Protein AF-A0A962I9Y3-F1 (afdb_monomer)

Structure (mmCIF, N/CA/C/O backbone):
data_AF-A0A962I9Y3-F1
#
_entry.id   AF-A0A962I9Y3-F1
#
loop_
_atom_site.group_PDB
_atom_site.id
_atom_site.type_symbol
_atom_site.label_atom_id
_atom_site.label_alt_id
_atom_site.label_comp_id
_atom_site.label_asym_id
_atom_site.label_entity_id
_atom_site.label_seq_id
_atom_site.pdbx_PDB_ins_code
_atom_site.Cartn_x
_atom_site.Cartn_y
_atom_site.Cartn_z
_atom_site.occupancy
_atom_site.B_iso_or_equiv
_atom_site.auth_seq_id
_atom_site.auth_comp_id
_atom_site.auth_asym_id
_atom_site.auth_atom_id
_atom_site.pdbx_PDB_model_num
ATOM 1 N N . ASP A 1 1 ? -11.587 18.711 -7.328 1.00 54.19 1 ASP A N 1
ATOM 2 C CA . ASP A 1 1 ? -11.243 17.352 -6.864 1.00 54.19 1 ASP A CA 1
ATOM 3 C C . ASP A 1 1 ? -12.449 16.575 -6.378 1.00 54.19 1 ASP A C 1
ATOM 5 O O . ASP A 1 1 ? -13.260 17.117 -5.637 1.00 54.19 1 ASP A O 1
ATOM 9 N N . ARG A 1 2 ? -12.575 15.309 -6.793 1.00 77.38 2 ARG A N 1
ATOM 10 C CA . ARG A 1 2 ? -13.525 14.359 -6.196 1.00 77.38 2 ARG A CA 1
ATOM 11 C C . ARG A 1 2 ? -12.798 13.591 -5.100 1.00 77.38 2 ARG A C 1
ATOM 13 O O . ARG A 1 2 ? -11.892 12.818 -5.390 1.00 77.38 2 ARG A O 1
ATOM 20 N N . TYR A 1 3 ? -13.203 13.799 -3.853 1.00 84.88 3 TYR A N 1
ATOM 21 C CA . TYR A 1 3 ? -12.726 12.999 -2.732 1.00 84.88 3 TYR A CA 1
ATOM 22 C C . TYR A 1 3 ? -13.485 11.670 -2.698 1.00 84.88 3 TYR A C 1
ATOM 24 O O . TYR A 1 3 ? -14.713 11.654 -2.656 1.00 84.88 3 TYR A O 1
ATOM 32 N N . PHE A 1 4 ? -12.757 10.554 -2.741 1.00 88.25 4 PHE A N 1
ATOM 33 C CA . PHE A 1 4 ? -13.357 9.218 -2.792 1.00 88.25 4 PHE A CA 1
ATOM 34 C C . PHE A 1 4 ? -13.725 8.649 -1.414 1.00 88.25 4 PHE A C 1
ATOM 36 O O . PHE A 1 4 ? -14.382 7.617 -1.357 1.00 88.25 4 PHE A O 1
ATOM 43 N N . GLY A 1 5 ? -13.319 9.279 -0.305 1.00 89.94 5 GLY A N 1
ATOM 44 C CA . GLY A 1 5 ? -13.639 8.786 1.043 1.00 89.94 5 GLY A CA 1
ATOM 45 C C . GLY A 1 5 ? -12.907 7.509 1.464 1.00 89.94 5 GLY A C 1
ATOM 46 O O . GLY A 1 5 ? -13.193 6.976 2.532 1.00 89.94 5 GLY A O 1
ATOM 47 N N . ILE A 1 6 ? -11.969 7.021 0.649 1.00 91.00 6 ILE A N 1
ATOM 48 C CA . ILE A 1 6 ? -11.208 5.795 0.901 1.00 91.00 6 ILE A CA 1
ATOM 49 C C . ILE A 1 6 ? -9.765 6.177 1.222 1.00 91.00 6 ILE A C 1
ATOM 51 O O . ILE A 1 6 ? -9.071 6.767 0.394 1.00 91.00 6 ILE A O 1
ATOM 55 N N . THR A 1 7 ? -9.311 5.829 2.424 1.00 91.81 7 THR A N 1
ATOM 56 C CA . THR A 1 7 ? -7.906 5.976 2.816 1.00 91.81 7 THR A CA 1
ATOM 57 C C . THR A 1 7 ? -7.063 4.917 2.110 1.00 91.81 7 THR A C 1
ATOM 59 O O . THR A 1 7 ? -7.396 3.735 2.158 1.00 91.81 7 THR A O 1
ATOM 62 N N . ALA A 1 8 ? -5.956 5.330 1.494 1.00 93.81 8 ALA A N 1
ATOM 63 C CA . ALA A 1 8 ? -5.017 4.435 0.827 1.00 93.81 8 ALA A CA 1
ATOM 64 C C . ALA A 1 8 ? -3.583 4.709 1.294 1.00 93.81 8 ALA A C 1
ATOM 66 O O . ALA A 1 8 ? -3.179 5.864 1.429 1.00 93.81 8 ALA A O 1
ATOM 67 N N . VAL A 1 9 ? -2.816 3.639 1.509 1.00 96.38 9 VAL A N 1
ATOM 68 C CA . VAL A 1 9 ? -1.366 3.707 1.724 1.00 96.38 9 VAL A CA 1
ATOM 69 C C . VAL A 1 9 ? -0.689 3.639 0.361 1.00 96.38 9 VAL A C 1
ATOM 71 O O . VAL A 1 9 ? -0.916 2.695 -0.395 1.00 96.38 9 VAL A O 1
ATOM 74 N N . TYR A 1 10 ? 0.118 4.643 0.035 1.00 95.38 10 TYR A N 1
ATOM 75 C CA . TYR A 1 10 ? 0.826 4.738 -1.238 1.00 95.38 10 TYR A CA 1
ATOM 76 C C . TYR A 1 10 ? 2.208 5.367 -1.041 1.00 95.38 10 TYR A C 1
ATOM 78 O O . TYR A 1 10 ? 2.466 6.011 -0.025 1.00 95.38 10 TYR A O 1
ATOM 86 N N . SER A 1 11 ? 3.090 5.178 -2.023 1.00 95.25 11 SER A N 1
ATOM 87 C CA . SER A 1 11 ? 4.380 5.869 -2.095 1.00 95.25 11 SER A CA 1
ATOM 88 C C . SER A 1 11 ? 4.335 6.935 -3.184 1.00 95.25 11 SER A C 1
ATOM 90 O O . SER A 1 11 ? 3.675 6.758 -4.208 1.00 95.25 11 SER A O 1
ATOM 92 N N . LEU A 1 12 ? 5.058 8.032 -2.956 1.00 95.44 12 LEU A N 1
ATOM 93 C CA . LEU A 1 12 ? 5.317 9.074 -3.953 1.00 95.44 12 LEU A CA 1
ATOM 94 C C . LEU A 1 12 ? 6.449 8.691 -4.917 1.00 95.44 12 LEU A C 1
ATOM 96 O O . LEU A 1 12 ? 6.714 9.413 -5.873 1.00 95.44 12 LEU A O 1
ATOM 100 N N . GLU A 1 13 ? 7.135 7.577 -4.664 1.00 93.31 13 GLU A N 1
ATOM 101 C CA . GLU A 1 13 ? 8.179 7.066 -5.543 1.00 93.31 13 GLU A CA 1
ATOM 102 C C . GLU A 1 13 ? 7.597 6.627 -6.894 1.00 93.31 13 GLU A C 1
ATOM 104 O O . GLU A 1 13 ? 6.651 5.839 -6.966 1.00 93.31 13 GLU A O 1
ATOM 109 N N . ASN A 1 14 ? 8.197 7.111 -7.985 1.00 90.31 14 ASN A N 1
ATOM 110 C CA . ASN A 1 14 ? 7.859 6.660 -9.330 1.00 90.31 14 ASN A CA 1
ATOM 111 C C . ASN A 1 14 ? 8.209 5.178 -9.526 1.00 90.31 14 ASN A C 1
ATOM 113 O O . ASN 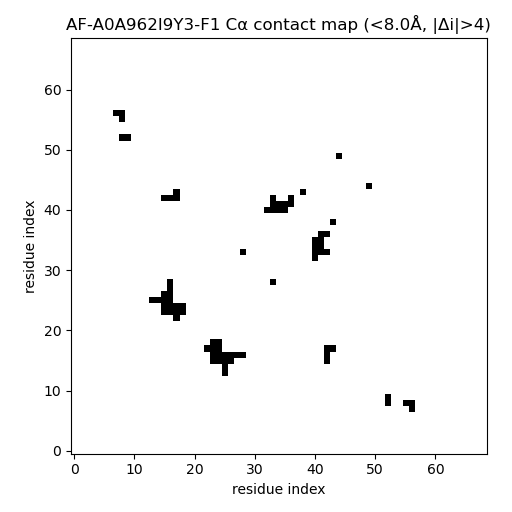A 1 14 ? 9.302 4.727 -9.188 1.00 90.31 14 ASN A O 1
ATOM 117 N N . VAL A 1 15 ? 7.299 4.447 -10.172 1.00 88.50 15 VAL A N 1
ATOM 118 C CA . VAL A 1 15 ? 7.475 3.028 -10.503 1.00 88.50 15 VAL A CA 1
ATOM 119 C C . VAL A 1 15 ? 8.731 2.813 -11.351 1.00 88.50 15 VAL A C 1
ATOM 121 O O . VAL A 1 15 ? 8.964 3.522 -12.333 1.00 88.50 15 VAL A O 1
ATOM 124 N N . ARG A 1 16 ? 9.519 1.800 -10.981 1.00 88.25 16 ARG A N 1
ATOM 125 C CA . ARG A 1 16 ? 10.681 1.327 -11.738 1.00 88.25 16 ARG A CA 1
ATOM 126 C C . ARG A 1 16 ? 10.279 0.133 -12.600 1.00 88.25 16 ARG A C 1
ATOM 128 O O . ARG A 1 16 ? 9.832 -0.884 -12.076 1.00 88.25 16 ARG A O 1
ATOM 135 N N . TYR A 1 17 ? 10.436 0.268 -13.910 1.00 85.38 17 TYR A N 1
ATOM 136 C CA . TYR A 1 17 ? 10.101 -0.751 -14.898 1.00 85.38 17 TYR A CA 1
ATOM 137 C C . TYR A 1 17 ? 11.347 -1.552 -15.289 1.00 85.38 17 TYR A C 1
ATOM 139 O O . TYR A 1 17 ? 12.393 -0.940 -15.527 1.00 85.38 17 TYR A O 1
ATOM 147 N N . PRO A 1 18 ? 11.258 -2.893 -15.349 1.00 84.81 18 PRO A N 1
ATOM 148 C CA . PRO A 1 18 ? 12.349 -3.729 -15.829 1.00 84.81 18 PRO A CA 1
ATOM 149 C C . PRO A 1 18 ? 12.539 -3.564 -17.340 1.00 84.81 18 PRO A C 1
ATOM 151 O O . PRO A 1 18 ? 11.571 -3.465 -18.095 1.00 84.81 18 PRO A O 1
ATOM 154 N N . GLN A 1 19 ? 13.798 -3.567 -17.766 1.00 80.06 19 GLN A N 1
ATOM 155 C CA . GLN A 1 19 ? 14.212 -3.440 -19.159 1.00 80.06 19 GLN A CA 1
ATOM 156 C C . GLN A 1 19 ? 14.743 -4.781 -19.691 1.00 80.06 19 GLN A C 1
ATOM 158 O O . GLN A 1 19 ? 15.181 -5.641 -18.928 1.00 80.06 19 GLN A O 1
ATOM 163 N N . ALA A 1 20 ? 14.749 -4.954 -21.018 1.00 78.81 20 ALA A N 1
ATOM 164 C CA . A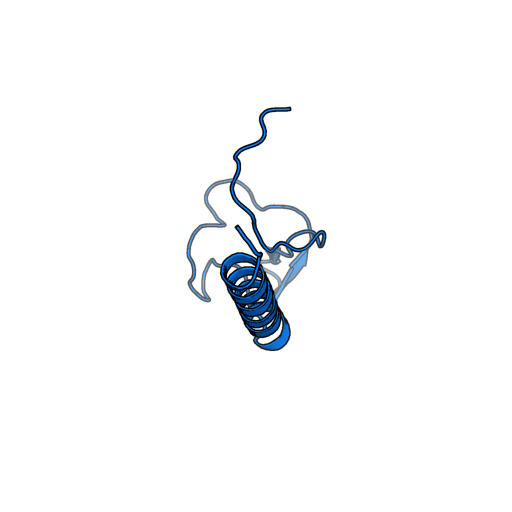LA A 1 20 ? 15.254 -6.173 -21.664 1.00 78.81 20 ALA A CA 1
ATOM 165 C C . ALA A 1 20 ? 16.763 -6.413 -21.444 1.00 78.81 20 ALA A C 1
ATOM 167 O O . ALA A 1 20 ? 17.232 -7.539 -21.568 1.00 78.81 20 ALA A O 1
ATOM 168 N N . ASP A 1 21 ? 17.516 -5.365 -21.106 1.00 83.44 21 ASP A N 1
ATOM 169 C CA . ASP A 1 21 ? 18.947 -5.419 -20.785 1.00 83.44 21 ASP A CA 1
ATOM 170 C C . ASP A 1 21 ? 19.234 -5.780 -19.310 1.00 83.44 21 ASP A C 1
ATOM 172 O O . ASP A 1 21 ? 20.392 -5.807 -18.895 1.00 83.44 21 ASP A O 1
ATOM 176 N N . GLY A 1 22 ? 18.196 -6.058 -18.510 1.00 82.81 22 GLY A N 1
ATOM 177 C CA . GLY A 1 22 ? 18.306 -6.391 -17.087 1.00 82.81 22 GLY A CA 1
ATOM 178 C C . GLY A 1 22 ? 18.407 -5.182 -16.153 1.00 82.81 22 GLY A C 1
ATOM 179 O O . GLY A 1 22 ? 18.475 -5.358 -14.935 1.00 82.81 22 GLY A O 1
ATOM 180 N N . THR A 1 23 ? 18.399 -3.959 -16.687 1.00 87.81 23 THR A N 1
ATOM 181 C CA . THR A 1 23 ? 18.354 -2.730 -15.886 1.00 87.81 23 THR A CA 1
ATOM 182 C C . THR A 1 23 ? 16.916 -2.343 -15.516 1.00 87.81 23 THR A C 1
ATOM 184 O O . THR A 1 23 ? 15.946 -3.011 -15.885 1.00 87.81 23 THR A O 1
ATOM 187 N N . VAL A 1 24 ? 16.761 -1.248 -14.764 1.00 88.44 24 VAL A N 1
ATOM 188 C CA . VAL A 1 24 ? 15.457 -0.657 -14.438 1.00 88.44 24 VAL A CA 1
ATOM 189 C C . VAL A 1 24 ? 15.410 0.815 -14.835 1.00 88.44 24 VAL A C 1
ATOM 1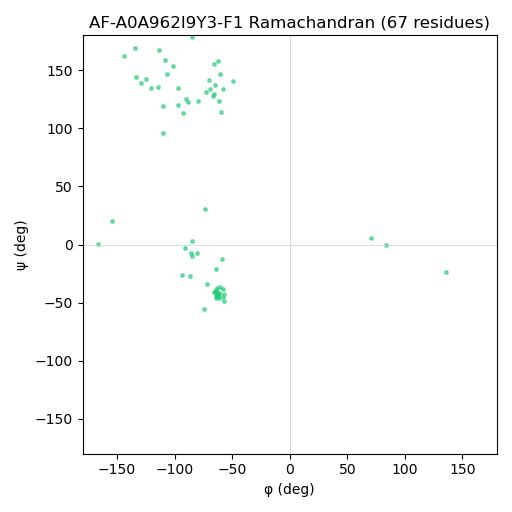91 O O . VAL A 1 24 ? 16.383 1.547 -14.648 1.00 88.44 24 VAL A O 1
ATOM 194 N N . CYS A 1 25 ? 14.266 1.285 -15.332 1.00 87.06 25 CYS A N 1
ATOM 195 C CA . CYS A 1 25 ? 14.071 2.690 -15.696 1.00 87.06 25 CYS A CA 1
ATOM 196 C C . CYS A 1 25 ? 12.730 3.248 -15.185 1.00 87.06 25 CYS A C 1
ATOM 198 O O . CYS A 1 25 ? 11.887 2.512 -14.685 1.00 87.06 25 CYS A O 1
ATOM 200 N N . GLY A 1 26 ? 12.539 4.569 -15.251 1.00 85.06 26 GLY A N 1
ATOM 201 C CA . GLY A 1 26 ? 11.284 5.226 -14.842 1.00 85.06 26 GLY A CA 1
ATOM 202 C C . GLY A 1 26 ? 10.264 5.396 -15.974 1.00 85.06 26 GLY A C 1
ATOM 203 O O . GLY A 1 26 ? 9.178 5.926 -15.747 1.00 85.06 26 GLY A O 1
ATOM 204 N N . LEU A 1 27 ? 10.617 4.995 -17.197 1.00 82.19 27 LEU A N 1
ATOM 205 C CA . LEU A 1 27 ? 9.765 5.134 -18.372 1.00 82.19 27 LEU A CA 1
ATOM 206 C C . LEU A 1 27 ? 8.909 3.882 -18.517 1.00 82.19 27 LEU A C 1
ATOM 208 O O . LEU A 1 27 ? 9.419 2.766 -18.564 1.00 82.19 27 LEU A O 1
ATOM 212 N N . ARG A 1 28 ? 7.594 4.080 -18.579 1.00 76.75 28 ARG A N 1
ATOM 213 C CA . ARG A 1 28 ? 6.656 2.984 -18.788 1.00 76.75 28 ARG A CA 1
ATOM 214 C C . ARG A 1 28 ? 6.856 2.408 -20.200 1.00 76.75 28 ARG A C 1
ATOM 216 O O . ARG A 1 28 ? 6.790 3.184 -21.152 1.00 76.75 28 ARG A O 1
ATOM 223 N N . PRO A 1 29 ? 7.051 1.087 -20.350 1.00 73.12 29 PRO A N 1
ATOM 224 C CA . PRO A 1 29 ? 7.078 0.437 -21.658 1.00 73.12 29 PRO A CA 1
ATOM 225 C C . PRO A 1 29 ? 5.740 0.580 -22.395 1.00 73.12 29 PRO A C 1
ATOM 227 O O . PRO A 1 29 ? 4.697 0.756 -21.757 1.00 73.12 29 PRO A O 1
ATOM 230 N N . GLU A 1 30 ? 5.764 0.448 -23.724 1.00 71.62 30 GLU A N 1
ATOM 231 C CA . GLU A 1 30 ? 4.567 0.519 -24.569 1.00 71.62 30 GLU A CA 1
ATOM 232 C C . GLU A 1 30 ? 3.431 -0.392 -24.043 1.00 71.62 30 GLU A C 1
ATOM 234 O O . GLU A 1 30 ? 3.679 -1.506 -23.549 1.00 71.62 30 GLU A O 1
ATOM 239 N N . PRO A 1 31 ? 2.169 0.070 -24.113 1.00 61.66 31 PRO A N 1
ATOM 240 C CA . PRO A 1 31 ? 1.023 -0.658 -23.582 1.00 61.66 31 PRO A CA 1
ATOM 241 C C . PRO A 1 31 ? 0.889 -2.031 -24.260 1.00 61.66 31 PRO A C 1
ATOM 243 O O . PRO A 1 31 ? 0.630 -2.130 -25.453 1.00 61.66 31 PRO A O 1
ATOM 246 N N . GLY A 1 32 ? 1.076 -3.099 -23.477 1.00 58.34 32 GLY A N 1
ATOM 247 C CA . GLY A 1 32 ? 1.060 -4.491 -23.947 1.00 58.34 32 GLY A CA 1
ATOM 248 C C . GLY A 1 32 ? 2.191 -5.354 -23.380 1.00 58.34 32 GLY A C 1
ATOM 249 O O . GLY A 1 32 ? 2.024 -6.566 -23.272 1.00 58.34 32 GLY A O 1
ATOM 250 N N . ALA A 1 33 ? 3.299 -4.739 -22.948 1.00 57.12 33 ALA A N 1
ATOM 251 C CA . ALA A 1 33 ? 4.443 -5.448 -22.355 1.00 57.12 33 ALA A CA 1
ATOM 252 C C . ALA A 1 33 ? 4.402 -5.533 -20.815 1.00 57.12 33 ALA A C 1
ATOM 254 O O . ALA A 1 33 ? 4.951 -6.460 -20.230 1.00 57.12 33 ALA A O 1
ATOM 255 N N . ALA A 1 34 ? 3.736 -4.583 -20.150 1.00 54.50 34 ALA A N 1
ATOM 256 C CA . ALA A 1 34 ? 3.686 -4.472 -18.691 1.00 54.50 34 ALA A CA 1
ATOM 257 C C . ALA A 1 34 ? 2.279 -4.812 -18.182 1.00 54.50 34 ALA A C 1
ATOM 259 O O . ALA A 1 34 ? 1.388 -3.958 -18.200 1.00 54.50 34 ALA A O 1
ATOM 260 N N . GLY A 1 35 ? 2.046 -6.056 -17.763 1.00 53.41 35 GLY A N 1
ATOM 261 C CA . GLY A 1 35 ? 0.690 -6.452 -17.366 1.00 53.41 35 GLY A CA 1
ATOM 262 C C . GLY A 1 35 ? 0.521 -7.764 -16.614 1.00 53.41 35 GLY A C 1
ATOM 263 O O . GLY A 1 35 ? -0.612 -8.102 -16.283 1.00 53.41 35 GLY A O 1
ATOM 264 N N . LYS A 1 36 ? 1.587 -8.513 -16.320 1.00 54.88 36 LYS A N 1
ATOM 265 C CA . LYS A 1 36 ? 1.459 -9.778 -15.581 1.00 54.88 36 LYS A CA 1
ATOM 266 C C . LYS A 1 36 ? 2.264 -9.702 -14.301 1.00 54.88 36 LYS A C 1
ATOM 268 O O . LYS A 1 36 ? 3.404 -9.295 -14.348 1.00 54.88 36 LYS A O 1
ATOM 273 N N . LEU A 1 37 ? 1.718 -10.134 -13.167 1.00 54.91 37 LEU A N 1
ATOM 274 C CA . LEU A 1 37 ? 2.445 -10.247 -11.889 1.00 54.91 37 LEU A CA 1
ATOM 275 C C . LEU A 1 37 ? 3.432 -11.441 -11.866 1.00 54.91 37 LEU A C 1
ATOM 277 O O . LEU A 1 37 ? 3.651 -12.048 -10.822 1.00 54.91 37 LEU A O 1
ATOM 281 N N . GLY A 1 38 ? 3.993 -11.813 -13.017 1.00 52.66 38 GLY A N 1
ATOM 282 C CA . GLY A 1 38 ? 4.984 -12.879 -13.151 1.00 52.66 38 GLY A CA 1
ATOM 283 C C . GLY A 1 38 ? 6.394 -12.309 -13.288 1.00 52.66 38 GLY A C 1
ATOM 284 O O . GLY A 1 38 ? 6.571 -11.194 -13.776 1.00 52.66 38 GLY A O 1
ATOM 285 N N . CYS A 1 39 ? 7.411 -13.074 -12.880 1.00 54.06 39 CYS A N 1
ATOM 286 C CA . CYS A 1 39 ? 8.824 -12.703 -13.059 1.00 54.06 39 CYS A CA 1
ATOM 287 C C . CYS A 1 39 ? 9.226 -12.487 -14.531 1.00 54.06 39 CYS A C 1
ATOM 289 O O . CYS A 1 39 ? 10.312 -11.983 -14.795 1.00 54.06 39 CYS A O 1
ATOM 291 N N . ASP A 1 40 ? 8.380 -12.892 -15.477 1.00 55.00 40 ASP A N 1
ATOM 292 C CA . ASP A 1 40 ? 8.568 -12.791 -16.922 1.00 55.00 40 ASP A CA 1
ATOM 293 C C . ASP A 1 40 ? 8.097 -11.451 -17.519 1.00 55.00 40 ASP A C 1
ATOM 295 O O . ASP A 1 40 ? 8.619 -11.043 -18.554 1.00 55.00 40 ASP A O 1
ATOM 299 N N . ALA A 1 41 ? 7.128 -10.760 -16.898 1.00 57.59 41 ALA A N 1
ATOM 300 C CA . ALA A 1 41 ? 6.534 -9.528 -17.454 1.00 57.59 41 ALA A CA 1
ATOM 301 C C . ALA A 1 41 ? 5.931 -8.558 -16.406 1.00 57.59 41 ALA A C 1
ATOM 303 O O . ALA A 1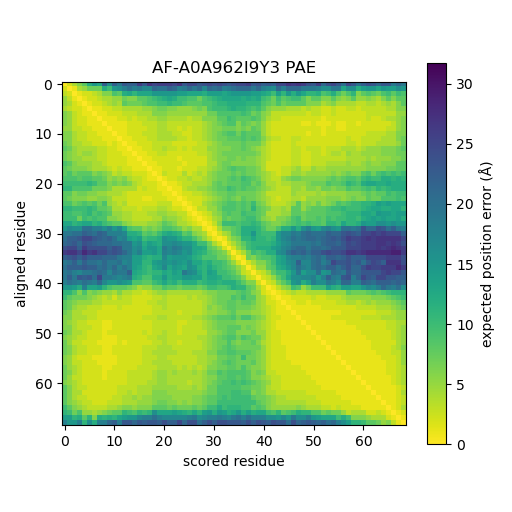 41 ? 5.073 -7.725 -16.733 1.00 57.59 41 ALA A O 1
ATOM 304 N N . GLY A 1 42 ? 6.340 -8.682 -15.139 1.00 69.50 42 GLY A N 1
ATOM 305 C CA . GLY A 1 42 ? 5.784 -7.950 -13.998 1.00 69.50 42 GLY A CA 1
ATOM 306 C C . GLY A 1 42 ? 6.707 -6.951 -13.331 1.00 69.50 42 GLY A C 1
ATOM 307 O O . GLY A 1 42 ? 7.915 -6.935 -13.545 1.00 69.50 42 GLY A O 1
ATOM 308 N N . LEU A 1 43 ? 6.113 -6.110 -12.482 1.00 80.94 43 LEU A N 1
ATOM 309 C CA . LEU A 1 43 ? 6.875 -5.258 -11.577 1.00 80.94 43 LEU A CA 1
ATOM 310 C C . LEU A 1 43 ? 7.553 -6.122 -10.514 1.00 80.94 43 LEU A C 1
ATOM 312 O O . LEU A 1 43 ? 6.920 -6.987 -9.908 1.00 80.94 43 LEU A O 1
ATOM 316 N N . GLY A 1 44 ? 8.832 -5.850 -10.267 1.00 82.88 44 GLY A N 1
ATOM 317 C CA . GLY A 1 44 ? 9.540 -6.427 -9.132 1.00 82.88 44 GLY A CA 1
ATOM 318 C C . GLY A 1 44 ? 8.966 -5.931 -7.802 1.00 82.88 44 GLY A C 1
ATOM 319 O O . GLY A 1 44 ? 8.391 -4.844 -7.720 1.00 82.88 44 GLY A O 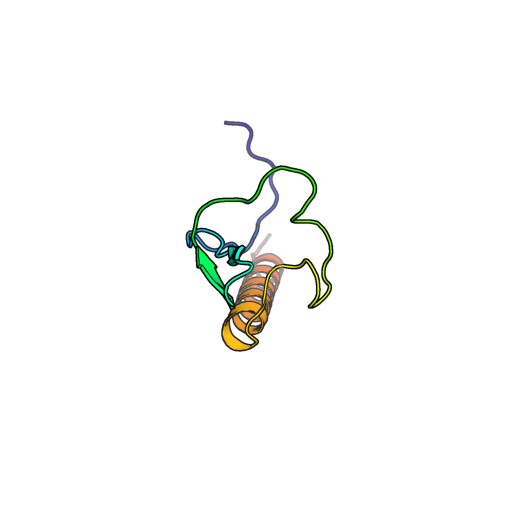1
ATOM 320 N N . ALA A 1 45 ? 9.152 -6.719 -6.745 1.00 88.62 45 ALA A N 1
ATOM 32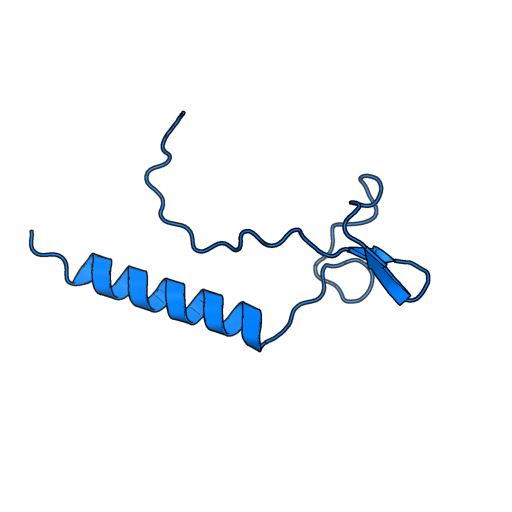1 C CA . ALA A 1 45 ? 8.749 -6.360 -5.391 1.00 88.62 45 ALA A CA 1
ATOM 322 C C . ALA A 1 45 ? 9.872 -6.652 -4.393 1.00 88.62 45 ALA A C 1
ATOM 324 O O . ALA A 1 45 ? 10.583 -7.648 -4.507 1.00 88.62 45 ALA A O 1
ATOM 325 N N . ALA A 1 46 ? 9.994 -5.791 -3.384 1.00 92.06 46 ALA A N 1
ATOM 326 C CA . ALA A 1 46 ? 10.889 -5.984 -2.252 1.00 92.06 46 ALA A CA 1
ATOM 327 C C . ALA A 1 46 ? 10.072 -6.168 -0.967 1.00 92.06 46 ALA A C 1
ATOM 329 O O . ALA A 1 46 ? 9.115 -5.428 -0.706 1.00 92.06 46 ALA A O 1
ATOM 330 N N . MET A 1 47 ? 10.467 -7.146 -0.149 1.00 95.56 47 MET A N 1
ATOM 331 C CA . MET A 1 47 ? 9.794 -7.474 1.112 1.00 95.56 47 MET A CA 1
ATOM 332 C C . MET A 1 47 ? 9.736 -6.267 2.052 1.00 95.56 47 MET A C 1
ATOM 334 O O . MET A 1 47 ? 8.678 -5.966 2.590 1.00 95.56 47 MET A O 1
ATOM 338 N N . MET A 1 48 ? 10.829 -5.511 2.167 1.00 96.94 48 MET A N 1
ATOM 339 C CA . MET A 1 48 ? 10.905 -4.324 3.022 1.00 96.94 48 MET A CA 1
ATOM 340 C C . MET A 1 48 ? 9.844 -3.277 2.657 1.00 96.94 48 MET A C 1
ATOM 342 O O . MET A 1 48 ? 9.242 -2.675 3.542 1.00 96.94 48 MET A O 1
ATOM 346 N N . VAL A 1 49 ? 9.567 -3.096 1.363 1.00 95.44 49 VAL A N 1
ATOM 347 C CA . VAL A 1 49 ? 8.565 -2.134 0.882 1.00 95.44 49 VAL A CA 1
ATOM 348 C C . VAL A 1 49 ? 7.158 -2.666 1.140 1.00 95.44 49 VAL A C 1
ATOM 350 O O . VAL A 1 49 ? 6.362 -2.026 1.822 1.00 95.44 49 VAL A O 1
ATOM 353 N N . THR A 1 50 ? 6.859 -3.866 0.642 1.00 95.31 50 THR A N 1
ATOM 354 C CA . THR A 1 50 ? 5.511 -4.455 0.725 1.00 95.31 50 THR A CA 1
ATOM 355 C C . THR A 1 50 ? 5.068 -4.716 2.167 1.00 95.31 50 THR A C 1
ATOM 357 O O . THR A 1 50 ? 3.924 -4.422 2.516 1.00 95.31 50 THR A O 1
ATOM 360 N N . ALA A 1 51 ? 5.975 -5.178 3.032 1.00 97.69 51 ALA A N 1
ATOM 361 C CA . ALA A 1 51 ? 5.698 -5.360 4.453 1.00 97.69 51 ALA A CA 1
ATOM 362 C C . ALA A 1 51 ? 5.405 -4.022 5.145 1.00 97.69 51 ALA A C 1
ATOM 364 O O . ALA A 1 51 ? 4.424 -3.919 5.878 1.00 97.69 51 ALA A O 1
ATOM 365 N N . THR A 1 52 ? 6.196 -2.978 4.872 1.00 98.12 52 THR A N 1
ATOM 366 C CA . THR A 1 52 ? 5.975 -1.648 5.465 1.00 98.12 52 THR A CA 1
ATOM 367 C C . THR A 1 52 ? 4.612 -1.083 5.071 1.00 98.12 52 THR A C 1
ATOM 369 O O . THR A 1 52 ? 3.889 -0.587 5.932 1.00 98.12 52 THR A O 1
ATOM 372 N N . PHE A 1 53 ? 4.206 -1.225 3.806 1.00 98.00 53 PHE A N 1
ATOM 373 C CA . PHE A 1 53 ? 2.871 -0.812 3.356 1.00 98.00 53 PHE A CA 1
ATOM 374 C C . PHE A 1 53 ? 1.755 -1.514 4.140 1.00 98.00 53 PHE A C 1
ATOM 376 O O . PHE A 1 53 ? 0.814 -0.858 4.589 1.00 98.00 53 PHE A O 1
ATOM 383 N N . GLY A 1 54 ? 1.875 -2.829 4.343 1.00 97.81 54 GLY A N 1
ATOM 384 C CA . GLY A 1 54 ? 0.919 -3.603 5.136 1.00 97.81 54 GLY A CA 1
ATOM 385 C C . GLY A 1 54 ? 0.872 -3.166 6.602 1.00 97.81 54 GLY A C 1
ATOM 386 O O . GLY A 1 54 ? -0.211 -2.983 7.156 1.00 97.81 54 GLY A O 1
ATOM 387 N N . MET A 1 55 ? 2.033 -2.927 7.215 1.00 98.31 55 MET A N 1
ATOM 388 C CA . MET A 1 55 ? 2.124 -2.473 8.607 1.00 98.31 55 MET A CA 1
ATOM 389 C C . MET A 1 55 ? 1.517 -1.076 8.801 1.00 98.31 55 MET A C 1
ATOM 391 O O . MET A 1 55 ? 0.776 -0.857 9.759 1.00 98.31 55 MET A O 1
ATOM 395 N N . VAL A 1 56 ? 1.755 -0.148 7.870 1.00 98.12 56 VAL A N 1
ATOM 396 C CA . VAL A 1 56 ? 1.133 1.187 7.894 1.00 98.12 56 VAL A CA 1
ATOM 397 C C . VAL A 1 56 ? -0.382 1.085 7.698 1.00 98.12 56 VAL A C 1
ATOM 399 O O . VAL A 1 56 ? -1.143 1.744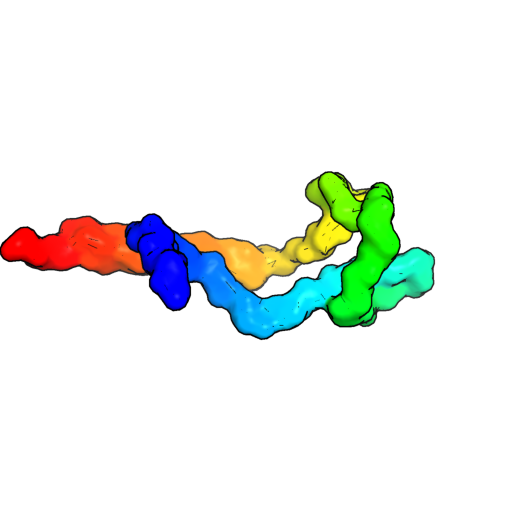 8.407 1.00 98.12 56 VAL A O 1
ATOM 402 N N . ALA A 1 57 ? -0.851 0.222 6.792 1.00 97.81 57 ALA A N 1
ATOM 403 C CA . ALA A 1 57 ? -2.284 -0.001 6.601 1.00 97.81 57 ALA A CA 1
ATOM 404 C C . ALA A 1 57 ? -2.952 -0.551 7.874 1.00 97.81 57 ALA A C 1
ATOM 406 O O . ALA A 1 57 ? -4.028 -0.084 8.254 1.00 97.81 57 ALA A O 1
ATOM 407 N N . ALA A 1 58 ? -2.298 -1.489 8.567 1.00 97.88 58 ALA A N 1
ATOM 408 C CA . ALA A 1 58 ? -2.778 -2.032 9.835 1.00 97.88 58 ALA A CA 1
ATOM 409 C C . ALA A 1 58 ? -2.870 -0.953 10.928 1.00 97.88 58 ALA A C 1
ATOM 411 O O . ALA A 1 58 ? -3.890 -0.868 11.612 1.00 97.88 58 ALA A O 1
ATOM 412 N N . GLN A 1 59 ? -1.859 -0.085 11.055 1.00 97.06 59 GLN A N 1
ATOM 413 C CA . GLN A 1 59 ? -1.896 1.050 11.985 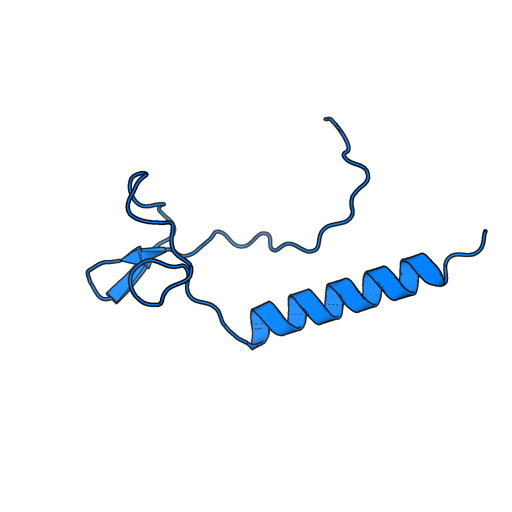1.00 97.06 59 GLN A CA 1
ATOM 414 C C . GLN A 1 59 ? -3.105 1.960 11.715 1.00 97.06 59 GLN A C 1
A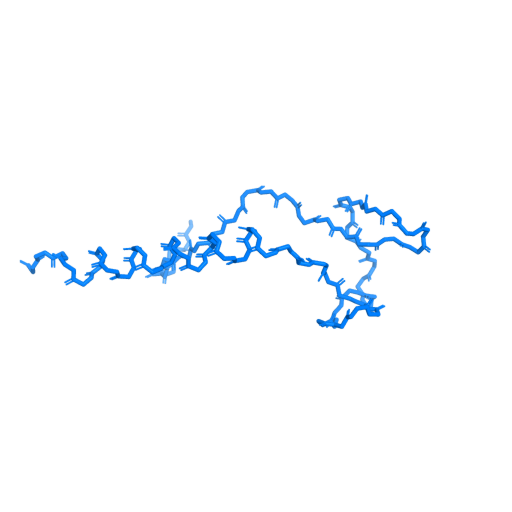TOM 416 O O . GLN A 1 59 ? -3.852 2.282 12.640 1.00 97.06 59 GLN A O 1
ATOM 421 N N . LEU A 1 60 ? -3.328 2.344 10.454 1.00 96.00 60 LEU A N 1
ATOM 422 C CA . LEU A 1 60 ? -4.450 3.211 10.075 1.00 96.00 60 LEU A CA 1
ATOM 423 C C . LEU A 1 60 ? -5.808 2.559 10.363 1.00 96.00 60 LEU A C 1
ATOM 425 O O . LEU A 1 60 ? -6.739 3.245 10.789 1.00 96.00 60 LEU A O 1
ATOM 429 N N . ALA A 1 61 ? -5.925 1.245 10.159 1.00 95.81 61 ALA A N 1
ATOM 430 C CA . ALA A 1 61 ? -7.132 0.497 10.495 1.00 95.81 61 ALA A CA 1
ATOM 431 C C . ALA A 1 61 ? -7.402 0.516 12.008 1.00 95.81 61 ALA A C 1
ATOM 433 O O . ALA A 1 61 ? -8.520 0.815 12.426 1.00 95.81 61 ALA A O 1
ATOM 434 N N . VAL A 1 62 ? -6.376 0.276 12.830 1.00 96.81 62 VAL A N 1
ATOM 435 C CA . VAL A 1 62 ? -6.487 0.346 14.296 1.00 96.81 62 VAL A CA 1
ATOM 436 C C . VAL A 1 62 ? -6.872 1.757 14.753 1.00 96.81 62 VAL A C 1
ATOM 438 O O . VAL A 1 62 ? -7.810 1.912 15.531 1.00 96.81 62 VAL A O 1
ATOM 441 N N . GLU A 1 63 ? -6.239 2.802 14.219 1.00 95.19 63 GLU A N 1
ATOM 442 C CA . GLU A 1 63 ? -6.591 4.198 14.525 1.00 95.19 63 GLU A CA 1
ATOM 443 C C . GLU A 1 63 ? -8.037 4.534 14.121 1.00 95.19 63 GLU A C 1
ATOM 445 O O . GLU A 1 63 ? -8.734 5.290 14.798 1.00 95.19 63 GLU A O 1
ATOM 450 N N . ARG A 1 64 ? -8.522 3.975 13.006 1.00 92.69 64 ARG A N 1
ATOM 451 C CA . ARG A 1 64 ? -9.915 4.136 12.571 1.00 92.69 64 ARG A CA 1
ATOM 452 C C . ARG A 1 64 ? -10.892 3.504 13.563 1.00 92.69 64 ARG A C 1
ATOM 454 O O . ARG A 1 64 ? -11.923 4.116 13.819 1.00 92.69 64 ARG A O 1
ATOM 461 N N . LEU A 1 65 ? -10.566 2.325 14.094 1.00 94.75 65 LEU A N 1
ATOM 462 C CA . LEU A 1 65 ? -11.397 1.589 15.054 1.00 94.75 65 LEU A CA 1
ATOM 463 C C . LEU A 1 65 ? -11.422 2.241 16.440 1.00 94.75 65 LEU A C 1
ATOM 465 O O . LEU A 1 65 ? -12.440 2.181 17.119 1.00 94.75 65 LEU A O 1
ATOM 469 N N . LEU A 1 66 ? -10.312 2.853 16.857 1.00 96.12 66 LEU A N 1
ATOM 470 C CA . LEU A 1 66 ? -10.174 3.473 18.178 1.00 96.12 66 LEU A CA 1
ATOM 471 C C . LEU A 1 66 ? -10.687 4.916 18.247 1.00 96.12 66 LEU A C 1
ATOM 473 O O . LEU A 1 66 ? -10.724 5.492 19.334 1.00 96.12 66 LEU A O 1
ATOM 477 N N . ARG A 1 67 ? -11.057 5.528 17.116 1.00 91.50 67 ARG A N 1
ATOM 478 C CA . ARG A 1 67 ? -11.615 6.885 17.117 1.00 91.50 67 ARG A CA 1
ATOM 479 C C . ARG A 1 67 ? -12.920 6.905 17.926 1.00 91.50 67 ARG A C 1
ATOM 481 O O . ARG A 1 67 ? -13.823 6.137 17.592 1.00 91.50 67 ARG A O 1
ATOM 488 N N . PRO A 1 68 ? -13.031 7.760 18.963 1.00 77.31 68 PRO A N 1
ATOM 489 C CA . PRO A 1 68 ? -14.275 7.908 19.703 1.00 77.31 68 PRO A CA 1
ATOM 490 C C . PRO A 1 68 ? -15.386 8.387 18.764 1.00 77.31 68 PRO A C 1
ATOM 492 O O . PRO A 1 68 ? -15.122 9.110 17.799 1.00 77.31 68 PRO A O 1
ATOM 495 N N . ILE A 1 69 ? -16.600 7.919 19.052 1.00 63.78 69 ILE A N 1
ATOM 496 C CA . ILE A 1 69 ? -17.833 8.258 18.331 1.00 63.78 69 ILE A CA 1
ATOM 497 C C . ILE A 1 69 ? -18.201 9.714 18.613 1.00 63.78 69 ILE A C 1
ATOM 499 O O . ILE A 1 69 ? -18.102 10.111 19.797 1.00 63.78 69 ILE A O 1
#

Sequence (69 aa):
DRYFGITAVYSLENVRYPQADGTVCGLRPEPGAAGKLGCDAGLGAAMMVTATFGMVAAQLAVERLLRPI

pLDDT: mean 83.39, std 14.8, range [52.66, 98.31]

Secondary structure (DSSP, 8-state):
------------SPPPEE-TTS-EESSPPPTTSS--SSTTTS----HHHHHHHHHHHHHHHHHHHHS--

Mean predicted aligned error: 7.48 Å

Solvent-accessible surface area (backbone atoms only — not comparable to full-atom values): 4772 Å² total; per-residue (Å²): 138,85,84,83,89,70,91,78,83,80,74,92,69,78,67,63,36,78,44,98,87,75,50,72,38,76,64,81,72,67,93,85,64,73,81,40,96,40,100,88,36,33,75,83,84,53,66,76,58,58,52,48,49,50,53,54,47,51,51,54,50,53,54,62,71,68,53,81,132

Radius of gyration: 16.68 Å; Cα contacts (8 Å, |Δi|>4): 39; chains: 1; bounding box: 37×30×44 Å

Foldseek 3Di:
DDDPPDDAQDDPDQAWAADPVRDTDNDDPDPPQADDCDPRRYGDDDPVVVVVRVVVVVVVVVVVVPDDD

Nearest PDB structures (foldseek):
  7d0j-assembly1_K  TM=4.033E-01  e=8.156E+00  Chlamydomonas reinhardtii